Protein AF-A0A078AE96-F1 (afdb_monomer)

Radius of gyration: 17.94 Å; Cα contacts (8 Å, |Δi|>4): 165; chains: 1; bounding box: 36×35×55 Å

Organism: Stylonychia lemnae (NCBI:txid5949)

Nearest PDB structures (foldseek):
  2jii-assembly2_B  TM=6.021E-01  e=3.923E-03  Homo sapiens
  5nk4-assembly1_A  TM=6.567E-01  e=5.901E-03  Homo sapiens
  8bk0-assembly1_A  TM=6.544E-01  e=1.500E-02  Homo sapiens
  8bom-assembly1_A  TM=6.304E-01  e=9.408E-03  Homo sapiens
  2pml-assembly1_X  TM=4.840E-01  e=2.535E-02  Plasmodium falciparum

Solvent-accessible surface area (backbone atoms only — not comparable to full-atom values): 9039 Å² total; per-residue (Å²): 133,86,79,75,82,74,82,80,78,79,65,64,61,60,91,79,30,35,56,74,46,81,75,49,78,57,99,69,33,42,29,31,36,27,36,42,99,89,45,63,28,30,39,38,38,30,75,73,77,86,71,68,57,69,58,51,50,50,52,50,44,52,54,49,50,52,53,51,56,49,52,59,64,74,50,74,85,77,69,96,68,86,72,90,85,72,90,62,77,51,76,75,49,73,50,77,45,74,43,97,88,73,48,61,28,46,33,46,32,28,64,54,71,98,63,52,72,65,58,49,44,74,75,55,77,41,73,66,55,50,53,52,52,52,51,53,51,53,53,52,51,50,64,64,66,77,106

Sequence (147 aa):
MQVEPQSIILPQIVGEYKFVREIGKGAYGVVGQYMKDNDSVAIKFEILMINNSLLQEKINLMKMNQAFEKQRNDDKNIYDLNHEERRFTKIVNGKQVKFDDGKSYQCLIMEFFEQSLQTYYDQNKSDDNFKKIAREIISSLKQIHNK

Secondary structure (DSSP, 8-state):
--------PPPSEETTEEEEEEEEEETTEEEEEEEETTEEEEEEEEE-SS--HHHHHHHHHHHHHHHHHHHHHHTTTT----S----SPPEEEEEEEE-TTS-EEEEEEEE--SS-HHHHHHHS--HHHHHHHHHHHHHHHHHHHT-

Structure (mmCIF, N/CA/C/O backbone):
data_AF-A0A078AE96-F1
#
_entry.id   AF-A0A078AE96-F1
#
loop_
_atom_site.group_PDB
_atom_site.id
_atom_site.type_symbol
_atom_site.label_atom_id
_atom_site.label_alt_id
_atom_site.label_comp_id
_atom_site.label_asym_id
_atom_site.label_entity_id
_atom_site.label_seq_id
_atom_site.pdbx_PDB_ins_code
_atom_site.Cartn_x
_atom_site.Cartn_y
_atom_site.Cartn_z
_atom_site.occupancy
_atom_site.B_iso_or_equiv
_atom_site.auth_seq_id
_atom_site.auth_comp_id
_atom_site.auth_asym_id
_atom_site.auth_atom_id
_atom_site.pdbx_PDB_model_num
ATOM 1 N N . MET A 1 1 ? 13.817 -8.499 29.816 1.00 38.00 1 MET A N 1
ATOM 2 C CA . MET A 1 1 ? 12.415 -8.921 29.614 1.00 38.00 1 MET A CA 1
ATOM 3 C C . MET A 1 1 ? 12.168 -8.995 28.120 1.00 38.00 1 MET A C 1
ATOM 5 O O . MET A 1 1 ? 12.296 -7.971 27.461 1.00 38.00 1 MET A O 1
ATOM 9 N N . GLN A 1 2 ? 11.912 -10.183 27.577 1.00 34.62 2 GLN A N 1
ATOM 10 C CA . GLN A 1 2 ? 11.425 -10.320 26.205 1.00 34.62 2 GLN A CA 1
ATOM 11 C C . GLN A 1 2 ? 9.9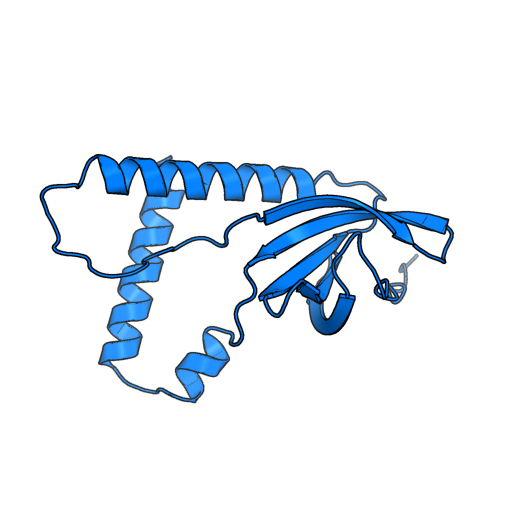33 -9.985 26.229 1.00 34.62 2 GLN A C 1
ATOM 13 O O . GLN A 1 2 ? 9.173 -10.620 26.953 1.00 34.62 2 GLN A O 1
ATOM 18 N N . VAL A 1 3 ? 9.534 -8.929 25.522 1.00 41.72 3 VAL A N 1
ATOM 19 C CA . VAL A 1 3 ? 8.119 -8.608 25.325 1.00 41.72 3 VAL A CA 1
ATOM 20 C C . VAL A 1 3 ? 7.625 -9.576 24.260 1.00 41.72 3 VAL A C 1
ATOM 22 O O . VAL A 1 3 ? 8.044 -9.476 23.107 1.00 41.72 3 VAL A O 1
ATOM 25 N N . GLU A 1 4 ? 6.802 -10.551 24.642 1.00 42.53 4 GLU A N 1
ATOM 26 C CA . GLU A 1 4 ? 6.132 -11.388 23.651 1.00 42.53 4 GLU A CA 1
ATOM 27 C C . GLU A 1 4 ? 5.299 -10.491 22.724 1.00 42.53 4 GLU A C 1
ATOM 29 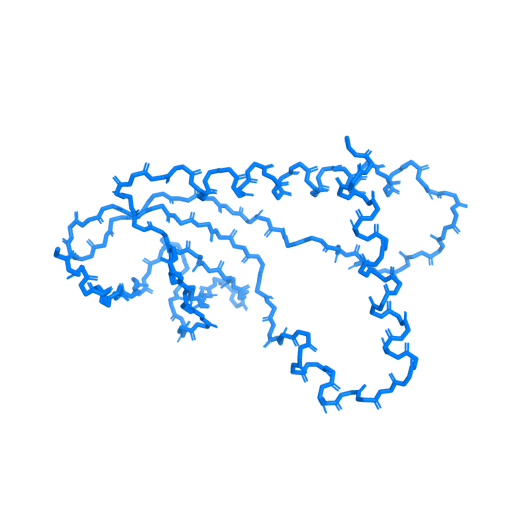O O . GLU A 1 4 ? 4.612 -9.581 23.207 1.00 42.53 4 GLU A O 1
ATOM 34 N N . PRO A 1 5 ? 5.359 -10.691 21.396 1.00 48.62 5 PRO A N 1
ATOM 35 C CA . PRO A 1 5 ? 4.596 -9.880 20.465 1.00 48.62 5 PRO A CA 1
ATOM 36 C C . PRO A 1 5 ? 3.107 -10.163 20.671 1.00 48.62 5 PRO A C 1
ATOM 38 O O . PRO A 1 5 ? 2.579 -11.151 20.159 1.00 48.62 5 PRO A O 1
ATOM 41 N N . GLN A 1 6 ? 2.428 -9.290 21.422 1.00 56.25 6 GLN A N 1
ATOM 42 C CA . GLN A 1 6 ? 0.977 -9.333 21.584 1.00 56.25 6 GLN A CA 1
ATOM 43 C C . GLN A 1 6 ? 0.327 -9.414 20.199 1.00 56.25 6 GLN A C 1
ATOM 45 O O . GLN A 1 6 ? 0.612 -8.606 19.310 1.00 56.25 6 GLN A O 1
ATOM 50 N N . SER A 1 7 ? -0.528 -10.416 19.995 1.00 62.62 7 SER A N 1
ATOM 51 C CA . SER A 1 7 ? -1.308 -10.545 18.770 1.00 62.62 7 SER A CA 1
ATOM 52 C C . SER A 1 7 ? -2.264 -9.358 18.667 1.00 62.62 7 SER A C 1
ATOM 54 O O . SER A 1 7 ? -3.193 -9.237 19.464 1.00 62.62 7 SER A O 1
ATOM 56 N N . ILE A 1 8 ? -2.028 -8.469 17.702 1.00 69.75 8 ILE A N 1
ATOM 57 C CA . ILE A 1 8 ? -2.960 -7.387 17.383 1.00 69.75 8 ILE A CA 1
ATOM 58 C C . ILE A 1 8 ? -4.184 -8.027 16.728 1.00 69.75 8 ILE A C 1
ATOM 60 O O . ILE A 1 8 ? -4.073 -8.599 15.646 1.00 69.75 8 ILE A O 1
ATOM 64 N N . ILE A 1 9 ? -5.342 -7.932 17.378 1.00 81.12 9 ILE A N 1
ATOM 65 C CA . ILE A 1 9 ? -6.619 -8.295 16.763 1.00 81.12 9 ILE A CA 1
ATOM 66 C C . ILE A 1 9 ? -7.024 -7.133 15.857 1.00 81.12 9 ILE A C 1
ATOM 68 O O . ILE A 1 9 ? -7.182 -6.008 16.326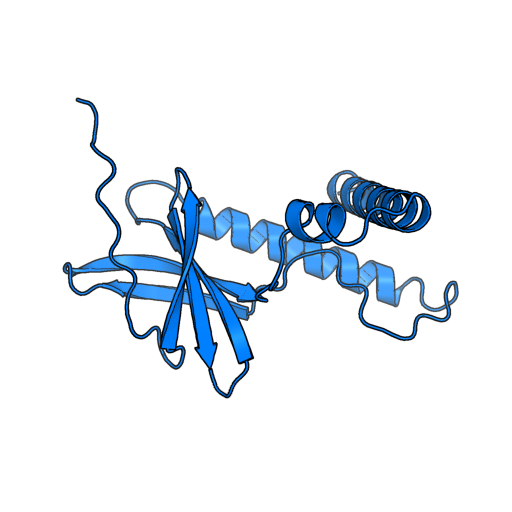 1.00 81.12 9 ILE A O 1
ATOM 72 N N . LEU A 1 10 ? -7.146 -7.393 14.555 1.00 8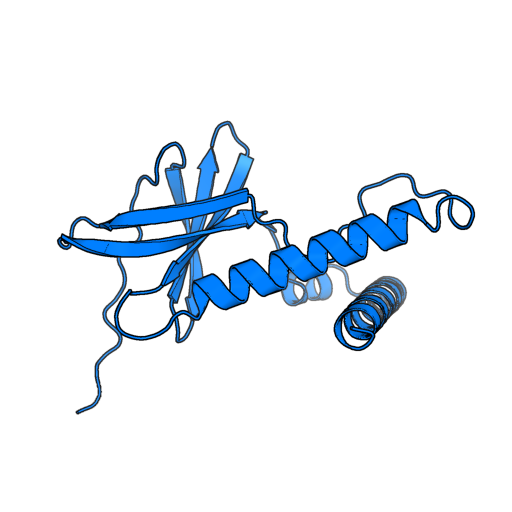7.44 10 LEU A N 1
ATOM 73 C CA . LEU A 1 10 ? -7.531 -6.376 13.579 1.00 87.44 10 LEU A CA 1
ATOM 74 C C . LEU A 1 10 ? -9.002 -5.952 13.773 1.00 87.44 10 LEU A C 1
ATOM 76 O O . LEU A 1 10 ? -9.871 -6.815 13.938 1.00 87.44 10 LEU A O 1
ATOM 80 N N . PRO A 1 11 ? -9.303 -4.642 13.731 1.00 87.81 11 PRO A N 1
ATOM 81 C CA . PRO A 1 11 ? -10.648 -4.133 13.943 1.00 87.81 11 PRO A CA 1
ATOM 82 C C . PRO A 1 11 ? -11.534 -4.515 12.760 1.00 87.81 11 PRO A C 1
ATOM 84 O O . PRO A 1 11 ? -11.140 -4.383 11.607 1.00 87.81 11 PRO A O 1
ATOM 87 N N . GLN A 1 12 ? -12.766 -4.948 13.024 1.00 90.75 12 GLN A N 1
ATOM 88 C CA . GLN A 1 12 ? -13.668 -5.371 11.946 1.00 90.75 12 GLN A CA 1
ATOM 89 C C . GLN A 1 12 ? -14.141 -4.199 11.072 1.00 90.75 12 GLN A C 1
ATOM 91 O O . GLN A 1 12 ? -14.495 -4.391 9.907 1.00 90.75 12 GLN A O 1
ATOM 96 N N . ILE A 1 13 ? -14.135 -2.979 11.622 1.00 89.50 13 ILE A N 1
ATOM 97 C CA . ILE A 1 13 ? -14.565 -1.756 10.944 1.00 89.50 13 ILE A CA 1
ATOM 98 C C . ILE A 1 13 ? -13.578 -0.625 11.249 1.00 89.50 13 ILE A C 1
ATOM 100 O O . ILE A 1 13 ? -13.258 -0.360 12.407 1.00 89.50 13 ILE A O 1
ATOM 104 N N . VAL A 1 14 ? -13.144 0.094 10.212 1.00 89.12 14 VAL A N 1
ATOM 105 C CA . VAL A 1 14 ? -12.364 1.334 10.332 1.00 89.12 14 VAL A CA 1
ATOM 106 C C . VAL A 1 14 ? -13.060 2.443 9.554 1.00 89.12 14 VAL A C 1
ATOM 108 O O . VAL A 1 14 ? -12.882 2.589 8.348 1.00 89.12 14 VAL A O 1
ATOM 111 N N . GLY A 1 15 ? -13.865 3.264 10.231 1.00 87.62 15 GLY A N 1
ATOM 112 C CA . GLY A 1 15 ? -14.726 4.235 9.550 1.00 87.62 15 GLY A CA 1
ATOM 113 C C . GLY A 1 15 ? -15.734 3.524 8.643 1.00 87.62 15 GLY A C 1
ATOM 114 O O . GLY A 1 15 ? -16.617 2.842 9.140 1.00 87.62 15 GLY A O 1
ATOM 115 N N . GLU A 1 16 ? -15.586 3.668 7.326 1.00 90.62 16 GLU A N 1
ATOM 116 C CA . GLU A 1 16 ? -16.457 3.033 6.321 1.00 90.62 16 GLU A CA 1
ATOM 117 C C . GLU A 1 16 ? -15.864 1.734 5.743 1.00 90.62 16 GLU A C 1
ATOM 119 O O . GLU A 1 16 ? -16.504 1.065 4.937 1.00 90.62 16 GLU A O 1
ATOM 124 N N . TYR A 1 17 ? -14.636 1.379 6.129 1.00 93.56 17 TYR A N 1
ATOM 125 C CA . TYR A 1 17 ? -13.921 0.218 5.607 1.00 93.56 17 TYR A CA 1
ATOM 126 C C . TYR A 1 17 ? -14.220 -1.026 6.449 1.00 93.56 17 TYR A C 1
ATOM 128 O O . TYR A 1 17 ? -14.068 -0.988 7.672 1.00 93.56 17 TYR A O 1
ATOM 136 N N . LYS A 1 18 ? -14.593 -2.135 5.803 1.00 95.06 18 LYS A N 1
ATOM 137 C CA . LYS A 1 18 ? -14.872 -3.429 6.450 1.00 95.06 18 LYS A CA 1
ATOM 138 C C . LYS A 1 18 ? -13.707 -4.393 6.281 1.00 95.06 18 LYS A C 1
ATOM 140 O O . LYS A 1 18 ? -13.167 -4.499 5.183 1.00 95.06 18 LYS A O 1
ATOM 145 N N . PHE A 1 19 ? -13.328 -5.082 7.350 1.00 94.81 19 PHE A N 1
ATOM 146 C CA . PHE A 1 19 ? -12.237 -6.052 7.333 1.00 94.81 19 PHE A CA 1
ATOM 147 C C . PHE A 1 19 ? -12.559 -7.248 6.429 1.00 94.81 19 PHE A C 1
ATOM 149 O O . PHE A 1 19 ? -13.681 -7.751 6.431 1.00 94.81 19 PHE A O 1
ATOM 156 N N . VAL A 1 20 ? -11.561 -7.703 5.668 1.00 96.25 20 VAL A N 1
ATOM 157 C CA . VAL A 1 20 ? -11.653 -8.891 4.806 1.00 96.25 20 VAL A CA 1
ATOM 158 C C . VAL A 1 20 ? -10.728 -9.988 5.322 1.00 96.25 20 VAL A C 1
ATOM 160 O O . VAL A 1 20 ? -11.180 -11.088 5.626 1.00 96.25 20 VAL A O 1
ATOM 163 N N . ARG A 1 21 ? -9.423 -9.703 5.407 1.00 94.06 21 ARG A N 1
ATOM 164 C CA . ARG A 1 21 ? -8.403 -10.658 5.866 1.00 94.06 21 ARG A CA 1
ATOM 165 C C . ARG A 1 21 ? -7.111 -9.964 6.270 1.00 94.06 21 ARG A C 1
ATOM 167 O O . ARG A 1 21 ? -6.820 -8.860 5.815 1.00 94.06 21 ARG A O 1
ATOM 174 N N . GLU A 1 22 ? -6.304 -10.635 7.080 1.00 93.56 22 GLU A N 1
ATOM 175 C CA . GLU A 1 22 ? -4.911 -10.245 7.304 1.00 93.56 22 GLU A CA 1
ATOM 176 C C . GLU A 1 22 ? -4.084 -10.560 6.048 1.00 93.56 22 GLU A C 1
ATOM 178 O O . GLU A 1 22 ? -4.264 -11.611 5.433 1.00 93.56 22 GLU A O 1
ATOM 183 N N . ILE A 1 23 ? -3.201 -9.641 5.652 1.00 91.12 23 ILE A N 1
ATOM 184 C CA . ILE A 1 23 ? -2.338 -9.796 4.466 1.00 91.12 23 ILE A CA 1
ATOM 185 C C . ILE A 1 23 ? -0.848 -9.669 4.782 1.00 91.12 23 ILE A C 1
ATOM 187 O O . ILE A 1 23 ? -0.013 -9.942 3.924 1.00 91.12 23 ILE A O 1
ATOM 191 N N . GLY A 1 24 ? -0.489 -9.271 6.002 1.00 86.94 24 GLY A N 1
ATOM 192 C CA . GLY A 1 24 ? 0.903 -9.238 6.420 1.00 86.94 24 GLY A CA 1
ATOM 193 C C . GLY A 1 24 ? 1.078 -8.819 7.870 1.00 86.94 24 GLY A C 1
ATOM 194 O O . GLY A 1 24 ? 0.312 -8.020 8.403 1.00 86.94 24 GLY A O 1
ATOM 195 N N . LYS A 1 25 ? 2.143 -9.322 8.490 1.00 84.50 25 LYS A N 1
ATOM 196 C CA . LYS A 1 25 ? 2.550 -8.983 9.852 1.00 84.50 25 LYS A CA 1
ATOM 197 C C . LYS A 1 25 ? 4.050 -8.724 9.868 1.00 84.50 25 LYS A C 1
ATOM 199 O O . LYS A 1 25 ? 4.823 -9.522 9.347 1.00 84.50 25 LYS A O 1
ATOM 204 N N . GLY A 1 26 ? 4.455 -7.599 10.442 1.00 67.50 26 GLY A N 1
ATOM 205 C CA . GLY A 1 26 ? 5.851 -7.190 10.545 1.00 67.50 26 GLY A CA 1
ATOM 206 C C . GLY A 1 26 ? 6.235 -6.812 11.971 1.00 67.50 26 GLY A C 1
ATOM 207 O O . GLY A 1 26 ? 5.400 -6.773 12.871 1.00 67.50 26 GLY A O 1
ATOM 208 N N . ALA A 1 27 ? 7.514 -6.484 12.163 1.00 63.22 27 ALA A N 1
ATOM 209 C CA . ALA A 1 27 ? 8.060 -6.093 13.466 1.00 63.22 27 ALA A CA 1
ATOM 210 C C . ALA A 1 27 ? 7.385 -4.848 14.071 1.00 63.22 27 ALA A C 1
ATOM 212 O O . ALA A 1 27 ? 7.373 -4.684 15.287 1.00 63.22 27 ALA A O 1
ATOM 213 N N . TYR A 1 28 ? 6.820 -3.983 13.227 1.00 68.31 28 TYR A N 1
ATOM 214 C CA . TYR A 1 28 ? 6.276 -2.689 13.640 1.00 68.31 28 TYR A CA 1
ATOM 215 C C . TYR A 1 28 ? 4.750 -2.612 13.569 1.00 68.31 28 TYR A C 1
ATOM 217 O O . TYR A 1 28 ? 4.179 -1.626 14.022 1.00 68.31 28 TYR A O 1
ATOM 225 N N . GLY A 1 29 ? 4.072 -3.637 13.045 1.00 80.00 29 GLY A N 1
ATOM 226 C CA . GLY A 1 29 ? 2.629 -3.575 12.859 1.00 80.00 29 GLY A CA 1
ATOM 227 C C . GLY A 1 29 ? 2.034 -4.743 12.085 1.00 80.00 29 GLY A C 1
ATOM 228 O O . GLY A 1 29 ? 2.729 -5.668 11.666 1.00 80.00 29 GLY A O 1
ATOM 229 N N . VAL A 1 30 ? 0.724 -4.669 11.879 1.00 89.06 30 VAL A N 1
ATOM 230 C CA . VAL A 1 30 ? -0.054 -5.649 11.114 1.00 89.06 30 VAL A CA 1
ATOM 231 C C . VAL A 1 30 ? -0.808 -4.942 9.990 1.00 89.06 30 VAL A C 1
ATOM 233 O O . VAL A 1 30 ? -1.177 -3.772 10.116 1.00 89.06 30 VAL A O 1
ATOM 236 N N . VAL A 1 31 ? -1.009 -5.632 8.875 1.00 90.88 31 VAL A N 1
ATOM 237 C CA . VAL A 1 31 ? -1.685 -5.118 7.686 1.00 90.88 31 VAL A CA 1
ATOM 238 C C . VAL A 1 31 ? -2.885 -6.001 7.379 1.00 90.88 31 VAL A C 1
ATOM 240 O O . VAL A 1 31 ? -2.755 -7.214 7.209 1.00 90.88 31 VAL A O 1
ATOM 243 N N . GLY A 1 32 ? -4.057 -5.379 7.283 1.00 93.56 32 GLY A N 1
ATOM 244 C CA . GLY A 1 32 ? -5.282 -6.031 6.833 1.00 93.56 32 GLY A CA 1
ATOM 245 C C . GLY A 1 32 ? -5.744 -5.495 5.485 1.00 93.56 32 GLY A C 1
ATOM 246 O O . GLY A 1 32 ? -5.583 -4.310 5.194 1.00 93.56 32 GLY A O 1
ATOM 247 N N . GLN A 1 33 ? -6.351 -6.362 4.684 1.00 95.44 33 GLN A N 1
ATOM 248 C CA . GLN A 1 33 ? -7.191 -5.968 3.562 1.00 95.44 33 GLN A CA 1
ATOM 249 C C . GLN A 1 33 ? -8.564 -5.558 4.098 1.00 95.44 33 GLN A C 1
ATOM 251 O O . GLN A 1 33 ? -9.176 -6.285 4.886 1.00 95.44 33 GLN A O 1
ATOM 256 N N . TYR A 1 34 ? -9.043 -4.406 3.646 1.00 96.06 34 TYR A N 1
ATOM 257 C CA . TYR A 1 34 ? -10.381 -3.903 3.923 1.00 96.06 34 TYR A CA 1
ATOM 258 C C . TYR A 1 34 ? -11.079 -3.528 2.620 1.00 96.06 34 TYR A C 1
ATOM 260 O O . TYR A 1 34 ? -10.424 -3.330 1.599 1.00 96.06 34 TYR A O 1
ATOM 268 N N . MET A 1 35 ? -12.401 -3.400 2.666 1.00 96.12 35 MET A N 1
ATOM 269 C CA . MET A 1 35 ? -13.219 -3.051 1.511 1.00 96.12 35 MET A CA 1
ATOM 270 C C . MET A 1 35 ? -14.173 -1.900 1.830 1.00 96.12 35 MET A C 1
ATOM 272 O O . MET A 1 35 ? -14.764 -1.864 2.914 1.00 96.12 35 MET A O 1
ATOM 276 N N . LYS A 1 36 ? -14.330 -0.974 0.883 1.00 94.00 36 LYS A N 1
ATOM 277 C CA . LYS A 1 36 ? -15.351 0.081 0.881 1.00 94.00 36 LYS A CA 1
ATOM 278 C C . LYS A 1 36 ? -15.911 0.184 -0.536 1.00 94.00 36 LYS A C 1
ATOM 280 O O . LYS A 1 36 ? -15.132 0.330 -1.461 1.00 94.00 36 LYS A O 1
ATOM 285 N N . ASP A 1 37 ? -17.230 0.098 -0.701 1.00 92.88 37 ASP A N 1
ATOM 286 C CA . ASP A 1 37 ? -17.901 0.259 -2.004 1.00 92.88 37 ASP A CA 1
ATOM 287 C C . ASP A 1 37 ? -17.324 -0.628 -3.134 1.00 92.88 37 ASP A C 1
ATOM 289 O O . ASP A 1 37 ? -17.242 -0.211 -4.282 1.00 92.88 37 ASP A O 1
ATOM 293 N N . ASN A 1 38 ? -16.942 -1.869 -2.799 1.00 91.12 38 ASN A N 1
ATOM 294 C CA . ASN A 1 38 ? -16.230 -2.848 -3.646 1.00 91.12 38 ASN A CA 1
ATOM 295 C C . ASN A 1 38 ? -14.753 -2.544 -3.953 1.00 91.12 38 ASN A C 1
ATOM 297 O O . ASN A 1 38 ? -14.072 -3.401 -4.513 1.00 91.12 38 ASN A O 1
ATOM 301 N N . ASP A 1 39 ? -14.216 -1.411 -3.506 1.00 92.88 39 ASP A N 1
ATOM 302 C CA . ASP A 1 39 ? -12.794 -1.104 -3.624 1.00 92.88 39 ASP A CA 1
ATOM 303 C C . ASP A 1 39 ? -12.008 -1.694 -2.450 1.00 92.88 39 ASP A C 1
ATOM 305 O O . ASP A 1 39 ? -12.336 -1.486 -1.274 1.00 92.88 39 ASP A O 1
ATOM 309 N N . SER A 1 40 ? -10.938 -2.429 -2.766 1.00 94.62 40 SER A N 1
ATOM 310 C CA . SER A 1 40 ? -10.022 -2.979 -1.764 1.00 94.62 40 SER A CA 1
ATOM 311 C C . SER A 1 40 ? -8.932 -1.977 -1.384 1.00 94.62 40 SER A C 1
ATOM 313 O O . SER A 1 40 ? -8.315 -1.341 -2.236 1.00 94.62 40 SER A O 1
ATOM 315 N N . VAL A 1 41 ? -8.637 -1.894 -0.087 1.00 94.44 41 VAL A N 1
ATOM 316 C CA . VAL A 1 41 ? -7.535 -1.100 0.471 1.00 94.44 41 VAL A CA 1
ATOM 317 C C . VAL A 1 41 ? -6.703 -1.935 1.441 1.00 94.44 41 VAL A C 1
ATOM 319 O O . VAL A 1 41 ? -7.205 -2.859 2.083 1.00 94.44 41 VAL A O 1
ATOM 322 N N . ALA A 1 42 ? -5.427 -1.588 1.579 1.00 93.50 42 ALA A N 1
ATOM 323 C CA . ALA A 1 42 ? -4.560 -2.110 2.625 1.00 93.50 42 ALA A CA 1
ATOM 324 C C . ALA A 1 42 ? -4.522 -1.114 3.791 1.00 93.50 42 ALA A C 1
ATOM 326 O O . ALA A 1 42 ? -4.192 0.058 3.601 1.00 93.50 42 ALA A O 1
ATOM 327 N N . ILE A 1 43 ? -4.837 -1.562 5.006 1.00 92.88 43 ILE A N 1
ATOM 328 C CA . ILE A 1 43 ? -4.723 -0.743 6.217 1.00 92.88 43 ILE A CA 1
ATOM 329 C C . ILE A 1 43 ? -3.625 -1.322 7.100 1.00 92.88 43 ILE A C 1
ATOM 331 O O . ILE A 1 43 ? -3.748 -2.436 7.611 1.00 92.88 43 ILE A O 1
ATOM 335 N N . LYS A 1 44 ? -2.551 -0.549 7.275 1.00 90.19 44 LYS A N 1
ATOM 336 C CA . LYS A 1 44 ? -1.444 -0.857 8.185 1.00 90.19 44 LYS A CA 1
ATOM 337 C C . LYS A 1 44 ? -1.711 -0.221 9.543 1.00 90.19 44 LYS A C 1
ATOM 339 O O . LYS A 1 44 ? -1.980 0.976 9.595 1.00 90.19 44 LYS A O 1
ATOM 344 N N . PHE A 1 45 ? -1.594 -0.996 10.617 1.00 87.81 45 PHE A N 1
ATOM 345 C CA . PHE A 1 45 ? -1.750 -0.546 12.001 1.00 87.81 45 PHE A CA 1
ATOM 346 C C . PHE A 1 45 ? -0.425 -0.649 12.746 1.00 87.81 45 PHE A C 1
ATOM 348 O O . PHE A 1 45 ? 0.210 -1.704 12.724 1.00 87.81 45 PHE A O 1
ATOM 355 N N . GLU A 1 46 ? -0.047 0.415 13.452 1.00 83.19 46 GLU A N 1
ATOM 356 C CA . GLU A 1 46 ? 1.107 0.426 14.356 1.00 83.19 46 GLU A CA 1
ATOM 357 C C . GLU A 1 46 ? 0.655 0.773 15.782 1.00 83.19 46 GLU A C 1
ATOM 359 O O . GLU A 1 46 ? -0.190 1.652 15.993 1.00 83.19 46 GLU A O 1
ATOM 364 N N . ILE A 1 47 ? 1.210 0.061 16.771 1.00 72.75 47 ILE A N 1
ATOM 365 C CA . ILE A 1 47 ? 0.958 0.346 18.187 1.00 72.75 47 ILE A CA 1
ATOM 366 C C . ILE A 1 47 ? 1.627 1.682 18.525 1.00 72.75 47 ILE A C 1
ATOM 368 O O . ILE A 1 47 ? 2.844 1.834 18.396 1.00 72.75 47 ILE A O 1
ATOM 372 N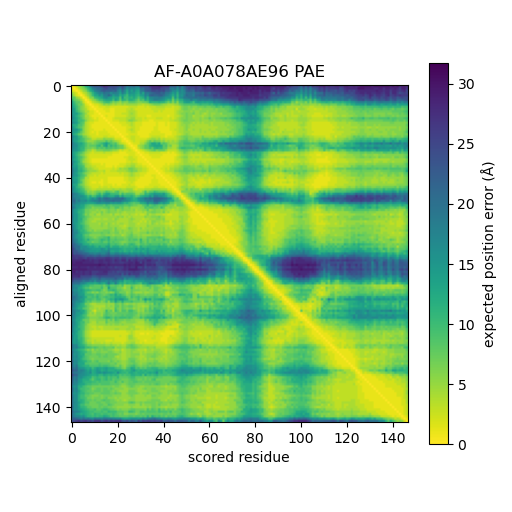 N . LEU A 1 48 ? 0.834 2.629 19.026 1.00 66.69 48 LEU A N 1
ATOM 373 C CA . LEU A 1 48 ? 1.299 3.890 19.599 1.00 66.69 48 LEU A CA 1
ATOM 374 C C . LEU A 1 48 ? 2.020 3.632 20.927 1.00 66.69 48 LEU A C 1
ATOM 376 O O . LEU A 1 48 ? 1.459 3.881 21.990 1.00 66.69 48 LEU A O 1
ATOM 380 N N . MET A 1 49 ? 3.237 3.090 20.898 1.00 60.53 49 MET A N 1
ATOM 381 C CA . MET A 1 49 ? 4.043 3.025 22.117 1.00 60.53 49 MET A CA 1
ATOM 382 C C . MET A 1 49 ? 5.192 4.023 22.123 1.00 60.53 49 MET A C 1
ATOM 384 O O . MET A 1 49 ? 5.293 4.724 23.121 1.00 60.53 49 MET A O 1
ATOM 388 N N . ILE A 1 50 ? 6.026 4.172 21.082 1.00 56.19 50 ILE A N 1
ATOM 389 C CA . ILE A 1 50 ? 7.186 5.098 21.182 1.00 56.19 50 ILE A CA 1
ATOM 390 C C . ILE A 1 50 ? 7.608 5.781 19.856 1.00 56.19 50 ILE A C 1
ATOM 392 O O . ILE A 1 50 ? 8.256 6.822 19.903 1.00 56.19 50 ILE A O 1
ATOM 396 N N . ASN A 1 51 ? 7.232 5.286 18.668 1.00 59.25 51 ASN A N 1
ATOM 397 C CA . ASN A 1 51 ? 7.824 5.761 17.404 1.00 59.25 51 ASN A CA 1
ATOM 398 C C . ASN A 1 51 ? 6.844 6.459 16.452 1.00 59.25 51 ASN A C 1
ATOM 400 O O . ASN A 1 51 ? 5.771 5.949 16.151 1.00 59.25 51 ASN A O 1
ATOM 404 N N . ASN A 1 52 ? 7.284 7.586 15.881 1.00 69.94 52 ASN A N 1
ATOM 405 C CA . ASN A 1 52 ? 6.627 8.290 14.770 1.00 69.94 52 ASN A CA 1
ATOM 406 C C . ASN A 1 52 ? 6.903 7.620 13.401 1.00 69.94 52 ASN A C 1
ATOM 408 O O . ASN A 1 52 ? 6.922 8.296 12.371 1.00 69.94 52 ASN A O 1
ATOM 412 N N . SER A 1 53 ? 7.149 6.305 13.371 1.00 77.44 53 SER A N 1
ATOM 413 C CA . SER A 1 53 ? 7.516 5.550 12.161 1.00 77.44 53 SER A CA 1
ATOM 414 C C . SER A 1 53 ? 6.454 5.668 11.075 1.00 77.44 53 SER A C 1
ATOM 416 O O . SER A 1 53 ? 6.781 6.052 9.953 1.00 77.44 53 SER A O 1
ATOM 418 N N . LEU A 1 54 ? 5.182 5.455 11.422 1.00 77.38 54 LEU A N 1
ATOM 419 C CA . LEU A 1 54 ? 4.070 5.568 10.479 1.00 77.38 54 LEU A CA 1
ATOM 420 C C . LEU A 1 54 ? 3.909 6.990 9.915 1.00 77.38 54 LEU A C 1
ATOM 422 O O . LEU A 1 54 ? 3.589 7.174 8.740 1.00 77.38 54 LEU A O 1
ATOM 426 N N . LEU A 1 55 ? 4.140 8.018 10.741 1.00 81.12 55 LEU A N 1
ATOM 427 C CA . LEU A 1 55 ? 4.084 9.411 10.297 1.00 81.12 55 LEU A CA 1
ATOM 428 C C . LEU A 1 55 ? 5.219 9.715 9.314 1.00 81.12 55 LEU A C 1
ATOM 430 O O . LEU A 1 55 ? 4.979 10.323 8.271 1.00 81.12 55 LEU A O 1
ATOM 434 N N . GLN A 1 56 ? 6.440 9.275 9.621 1.00 83.56 56 GLN A N 1
ATOM 435 C CA . GLN A 1 56 ? 7.580 9.452 8.726 1.00 83.56 56 GLN A CA 1
ATOM 436 C C . GLN A 1 56 ? 7.384 8.684 7.413 1.00 83.56 56 GLN A C 1
ATOM 438 O O . GLN A 1 56 ? 7.655 9.223 6.342 1.00 83.56 56 GLN A O 1
ATOM 443 N N . GLU A 1 57 ? 6.860 7.461 7.478 1.00 83.62 57 GLU A N 1
ATOM 444 C CA . GLU A 1 57 ? 6.494 6.659 6.310 1.00 83.62 57 GLU A CA 1
ATOM 445 C C . GLU A 1 57 ? 5.457 7.384 5.448 1.00 83.62 57 GLU A C 1
ATOM 447 O O . GLU A 1 57 ? 5.666 7.551 4.244 1.00 83.62 57 GLU A O 1
ATOM 452 N N . LYS A 1 58 ? 4.399 7.923 6.070 1.00 83.50 58 LYS A N 1
ATOM 453 C CA . LYS A 1 58 ? 3.396 8.752 5.392 1.00 83.50 58 LYS A CA 1
ATOM 454 C C . LYS A 1 58 ? 4.042 9.939 4.673 1.00 83.50 58 LYS A C 1
ATOM 456 O O . LYS A 1 58 ? 3.778 10.161 3.493 1.00 83.50 58 LYS A O 1
ATOM 461 N N . ILE A 1 59 ? 4.898 10.694 5.363 1.00 85.12 59 ILE A N 1
ATOM 462 C CA . ILE A 1 59 ? 5.599 11.855 4.795 1.00 85.12 59 ILE A CA 1
ATOM 463 C C . ILE A 1 59 ? 6.482 11.436 3.613 1.00 85.12 59 ILE A C 1
ATOM 465 O O . ILE A 1 59 ? 6.461 12.090 2.568 1.00 85.12 59 ILE A O 1
ATOM 469 N N . ASN A 1 60 ? 7.239 10.347 3.749 1.00 86.62 60 ASN A N 1
ATOM 470 C CA . ASN A 1 60 ? 8.131 9.849 2.704 1.00 86.62 60 ASN A CA 1
ATOM 471 C C . ASN A 1 60 ? 7.344 9.437 1.454 1.00 86.62 60 ASN A C 1
ATOM 473 O O . ASN A 1 60 ? 7.672 9.878 0.350 1.00 86.62 60 ASN A O 1
ATOM 477 N N . LEU A 1 61 ? 6.272 8.660 1.624 1.00 84.12 61 LEU A N 1
ATOM 478 C CA . LEU A 1 61 ? 5.387 8.236 0.538 1.00 84.12 61 LEU A CA 1
ATOM 479 C C . LEU A 1 61 ? 4.707 9.424 -0.150 1.00 84.12 61 LEU A C 1
ATOM 481 O O . LEU A 1 61 ? 4.664 9.471 -1.379 1.00 84.12 61 LEU A O 1
ATOM 485 N N . MET A 1 62 ? 4.235 10.423 0.604 1.00 84.94 62 MET A N 1
ATOM 486 C CA . MET A 1 62 ? 3.680 11.652 0.025 1.00 84.94 62 MET A CA 1
ATOM 487 C C . MET A 1 62 ? 4.723 12.402 -0.815 1.00 84.94 62 MET A C 1
ATOM 489 O O . MET A 1 62 ? 4.437 12.771 -1.953 1.00 84.94 62 MET A O 1
ATOM 493 N N . LYS A 1 63 ? 5.950 12.577 -0.303 1.00 85.38 63 LYS A N 1
ATOM 494 C CA . LYS A 1 63 ? 7.048 13.226 -1.041 1.00 85.38 63 LYS A CA 1
ATOM 495 C C . LYS A 1 63 ? 7.452 12.454 -2.300 1.00 85.38 63 LYS A C 1
ATOM 497 O O . LYS A 1 63 ? 7.912 13.063 -3.261 1.00 85.38 63 LYS A O 1
ATOM 502 N N . MET A 1 64 ? 7.397 11.121 -2.293 1.00 83.94 64 MET A N 1
ATOM 503 C CA . MET A 1 64 ? 7.709 10.293 -3.470 1.00 83.94 64 MET A CA 1
ATOM 504 C C . MET A 1 64 ? 6.626 10.420 -4.541 1.00 83.94 64 MET A C 1
ATOM 506 O O . MET A 1 64 ? 6.946 10.747 -5.679 1.00 83.94 64 MET A O 1
ATOM 510 N N . ASN A 1 65 ? 5.354 10.296 -4.154 1.00 82.44 65 ASN A N 1
ATOM 511 C CA . ASN A 1 65 ? 4.224 10.484 -5.066 1.00 82.44 65 ASN A CA 1
ATOM 512 C C . ASN A 1 65 ? 4.210 11.891 -5.693 1.00 82.44 65 ASN A C 1
ATOM 514 O O . ASN A 1 65 ? 4.020 12.030 -6.895 1.00 82.44 65 ASN A O 1
ATOM 518 N N . GLN A 1 66 ? 4.479 12.944 -4.914 1.00 82.56 66 GLN A N 1
ATOM 519 C CA . GLN A 1 66 ? 4.548 14.312 -5.447 1.00 82.56 66 GLN A CA 1
ATOM 520 C C . GLN A 1 66 ? 5.699 14.516 -6.441 1.00 82.56 66 GLN A C 1
ATOM 522 O O . GLN A 1 66 ? 5.519 15.207 -7.441 1.00 82.56 66 GLN A O 1
ATOM 527 N N . ALA A 1 67 ? 6.878 13.948 -6.168 1.00 78.94 67 ALA A N 1
ATOM 528 C CA . ALA A 1 67 ? 8.017 14.037 -7.081 1.00 78.94 67 ALA A CA 1
ATOM 529 C C . ALA A 1 67 ? 7.724 13.320 -8.409 1.00 78.94 67 ALA A C 1
ATOM 531 O O . ALA A 1 67 ? 8.015 13.862 -9.472 1.00 78.94 67 ALA A O 1
ATOM 532 N N . PHE A 1 68 ? 7.079 12.152 -8.338 1.00 75.81 68 PHE A N 1
ATOM 533 C CA . PHE A 1 68 ? 6.654 11.390 -9.508 1.00 75.81 68 PHE A CA 1
ATOM 534 C C . PHE A 1 68 ? 5.664 12.173 -10.385 1.00 75.81 68 PHE A C 1
ATOM 536 O O . PHE A 1 68 ? 5.884 12.323 -11.585 1.00 75.81 68 PHE A O 1
ATOM 543 N N . GLU A 1 69 ? 4.609 12.736 -9.788 1.00 76.94 69 GLU A N 1
ATOM 544 C CA . GLU A 1 69 ? 3.608 13.504 -10.542 1.00 76.94 69 GLU A CA 1
ATOM 545 C C . GLU A 1 69 ? 4.192 14.784 -11.163 1.00 76.94 69 GLU A C 1
ATOM 547 O O . GLU A 1 69 ? 3.767 15.184 -12.245 1.00 76.94 69 GLU A O 1
ATOM 552 N N . LYS A 1 70 ? 5.179 15.432 -10.526 1.00 74.81 70 LYS A N 1
ATOM 553 C CA . LYS A 1 70 ? 5.883 16.580 -11.127 1.00 74.81 70 LYS A CA 1
ATOM 554 C C . LYS A 1 70 ? 6.673 16.165 -12.365 1.00 74.81 70 LYS A C 1
ATOM 556 O O . LYS A 1 70 ? 6.441 16.725 -13.429 1.00 74.81 70 LYS A O 1
ATOM 561 N N . GLN A 1 71 ? 7.507 15.131 -12.247 1.00 71.38 71 GLN A N 1
ATOM 562 C CA . GLN A 1 71 ? 8.294 14.621 -13.370 1.00 71.38 71 GLN A CA 1
ATOM 563 C C . 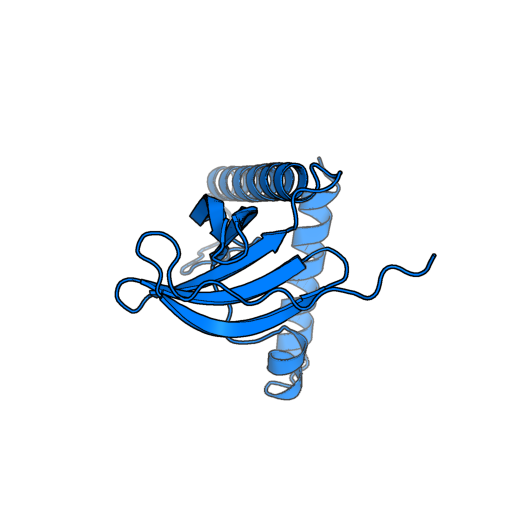GLN A 1 71 ? 7.400 14.229 -14.557 1.00 71.38 71 GLN A C 1
ATOM 565 O O . GLN A 1 71 ? 7.663 14.617 -15.689 1.00 71.38 71 GLN A O 1
ATOM 570 N N . ARG A 1 72 ? 6.287 13.534 -14.294 1.00 69.62 72 ARG A N 1
ATOM 571 C CA . ARG A 1 72 ? 5.305 13.168 -15.323 1.00 69.62 72 ARG A CA 1
ATOM 572 C C . ARG A 1 72 ? 4.718 14.385 -16.052 1.00 69.62 72 ARG A C 1
ATOM 574 O O . ARG A 1 72 ? 4.415 14.301 -17.239 1.00 69.62 72 ARG A O 1
ATOM 581 N N . ASN A 1 73 ? 4.510 15.495 -15.346 1.00 66.69 73 ASN A N 1
ATOM 582 C CA . ASN A 1 73 ? 3.969 16.718 -15.939 1.00 66.69 73 ASN A CA 1
ATOM 583 C C . ASN A 1 73 ? 5.011 17.513 -16.736 1.00 66.69 73 ASN A C 1
ATOM 585 O O . ASN A 1 73 ? 4.625 18.172 -17.703 1.00 66.69 73 ASN A O 1
ATOM 589 N N . ASP A 1 74 ? 6.284 17.434 -16.353 1.00 65.62 74 ASP A N 1
ATOM 590 C CA . ASP A 1 74 ? 7.397 18.093 -17.043 1.00 65.62 74 ASP A CA 1
ATOM 591 C C . ASP A 1 74 ? 7.814 17.315 -18.312 1.00 65.62 74 ASP A C 1
ATOM 593 O O . ASP A 1 74 ? 8.108 17.916 -19.344 1.00 65.62 74 ASP A O 1
ATOM 597 N N . ASP A 1 75 ? 7.718 15.979 -18.287 1.00 61.78 75 ASP A N 1
ATOM 598 C CA . ASP A 1 75 ? 8.084 15.069 -19.388 1.00 61.78 75 ASP A CA 1
ATOM 599 C C . ASP A 1 75 ? 6.973 14.875 -20.450 1.00 61.78 75 ASP A C 1
ATOM 601 O O . ASP A 1 75 ? 7.028 13.935 -21.249 1.00 61.78 75 ASP A O 1
ATOM 605 N N . LYS A 1 76 ? 5.975 15.775 -20.522 1.00 53.84 76 LYS A N 1
ATOM 606 C CA . LYS A 1 76 ? 4.799 15.713 -21.431 1.00 53.84 76 LYS A CA 1
ATOM 607 C C . LYS A 1 76 ? 5.099 15.555 -22.936 1.00 53.84 76 LYS A C 1
ATOM 609 O O . LYS A 1 76 ? 4.160 15.423 -23.713 1.00 53.84 76 LYS A O 1
ATOM 614 N N . ASN A 1 77 ? 6.365 15.553 -23.351 1.00 47.09 77 ASN A N 1
ATOM 615 C CA . ASN A 1 77 ? 6.796 15.446 -24.745 1.00 47.09 77 ASN A CA 1
ATOM 616 C C . ASN A 1 77 ? 7.525 14.144 -25.121 1.00 47.09 77 ASN A C 1
ATOM 618 O O . ASN A 1 77 ? 7.924 14.037 -26.278 1.00 47.09 77 ASN A O 1
ATOM 622 N N . ILE A 1 78 ? 7.749 13.178 -24.216 1.00 46.59 78 ILE A N 1
ATOM 623 C CA . ILE A 1 78 ? 8.659 12.055 -24.546 1.00 46.59 78 ILE A CA 1
ATOM 624 C C . ILE A 1 78 ? 7.995 10.673 -24.624 1.00 46.59 78 ILE A C 1
ATOM 626 O O . ILE A 1 78 ? 8.523 9.830 -25.342 1.00 46.59 78 ILE A O 1
ATOM 630 N N . TYR A 1 79 ? 6.819 10.420 -24.043 1.00 40.28 79 TYR A N 1
ATOM 631 C CA . TYR A 1 79 ? 6.164 9.121 -24.251 1.00 40.28 79 TYR A CA 1
ATOM 632 C C . TYR A 1 79 ? 4.639 9.200 -24.326 1.00 40.28 79 TYR A C 1
ATOM 634 O O . TYR A 1 79 ? 3.963 9.697 -23.427 1.00 40.28 79 TYR A O 1
ATOM 642 N N . ASP A 1 80 ? 4.129 8.645 -25.421 1.00 45.38 80 ASP A N 1
ATOM 643 C CA . ASP A 1 80 ? 2.771 8.155 -25.615 1.00 45.38 80 ASP A CA 1
ATOM 644 C C . ASP A 1 80 ? 2.477 7.093 -24.534 1.00 45.38 80 ASP A C 1
ATOM 646 O O . ASP A 1 80 ? 2.817 5.921 -24.681 1.00 45.38 80 ASP A O 1
ATOM 650 N N . LEU A 1 81 ? 1.960 7.518 -23.376 1.00 42.41 81 LEU A N 1
ATOM 651 C CA . LEU A 1 81 ? 1.641 6.636 -22.248 1.00 42.41 81 LEU A CA 1
ATOM 652 C C . LEU A 1 81 ? 0.148 6.699 -21.951 1.00 42.41 81 LEU A C 1
ATOM 654 O O . LEU A 1 81 ? -0.323 7.354 -21.019 1.00 42.41 81 LEU A O 1
ATOM 658 N N . ASN A 1 82 ? -0.602 5.949 -22.752 1.00 40.69 82 ASN A N 1
ATOM 659 C CA . ASN A 1 82 ? -1.818 5.331 -22.257 1.00 40.69 82 ASN A CA 1
ATOM 660 C C . ASN A 1 82 ? -1.456 4.434 -21.053 1.00 40.69 82 ASN A C 1
ATOM 662 O O . ASN A 1 82 ? -0.620 3.546 -21.179 1.00 40.69 82 ASN A O 1
ATOM 666 N N . HIS A 1 83 ? -2.147 4.668 -19.931 1.00 41.53 83 HIS A N 1
ATOM 667 C CA . HIS A 1 83 ? -2.208 3.881 -18.683 1.00 41.53 83 HIS A CA 1
ATOM 668 C C . HIS A 1 83 ? -1.144 4.147 -17.594 1.00 41.53 83 HIS A C 1
ATOM 670 O O . HIS A 1 83 ? 0.015 3.781 -17.698 1.00 41.53 83 HIS A O 1
ATOM 676 N N . GLU A 1 84 ? -1.610 4.738 -16.488 1.00 50.72 84 GLU A N 1
ATOM 677 C CA . GLU A 1 84 ? -1.466 4.208 -15.115 1.00 50.72 84 GLU A CA 1
ATOM 678 C C . GLU A 1 84 ? -0.095 3.727 -14.591 1.00 50.72 84 GLU A C 1
ATOM 680 O O . GLU A 1 84 ? -0.050 2.930 -13.658 1.00 50.72 84 GLU A O 1
ATOM 685 N N . GLU A 1 85 ? 1.037 4.228 -15.084 1.00 58.56 85 GLU A N 1
ATOM 686 C CA . GLU A 1 85 ? 2.348 3.893 -14.502 1.00 58.56 85 GLU A CA 1
ATOM 687 C C . GLU A 1 85 ? 2.556 4.573 -13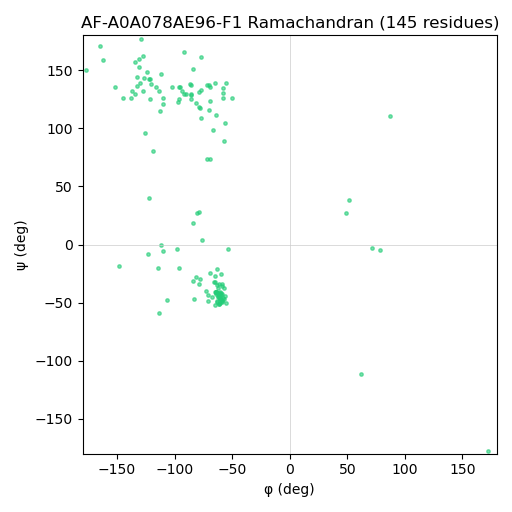.135 1.00 58.56 85 GLU A C 1
ATOM 689 O O . GLU A 1 85 ? 3.304 5.533 -13.004 1.00 58.56 85 GLU A O 1
ATOM 694 N N . ARG A 1 86 ? 1.888 4.109 -12.074 1.00 61.66 86 ARG A N 1
ATOM 695 C CA . ARG A 1 86 ? 2.224 4.503 -10.698 1.00 61.66 86 ARG A CA 1
ATOM 696 C C . ARG A 1 86 ? 3.329 3.607 -10.157 1.00 61.66 86 ARG A C 1
ATOM 698 O O . ARG A 1 86 ? 3.193 2.391 -10.111 1.00 61.66 86 ARG A O 1
ATOM 705 N N . ARG A 1 87 ? 4.413 4.232 -9.692 1.00 70.38 87 ARG A N 1
ATOM 706 C CA . ARG A 1 87 ? 5.595 3.539 -9.142 1.00 70.38 87 ARG A CA 1
ATOM 707 C C . ARG A 1 87 ? 5.601 3.413 -7.625 1.00 70.38 87 ARG A C 1
ATOM 709 O O . ARG A 1 87 ? 6.308 2.575 -7.074 1.00 70.38 87 ARG A O 1
ATOM 716 N N . PHE A 1 88 ? 4.830 4.257 -6.948 1.00 77.62 88 PHE A N 1
ATOM 717 C CA . PHE A 1 88 ? 4.756 4.300 -5.494 1.00 77.62 88 PHE A CA 1
ATOM 718 C C . PHE A 1 88 ? 3.318 4.081 -5.043 1.00 77.62 88 PHE A C 1
ATOM 720 O O . PHE A 1 88 ? 2.383 4.596 -5.656 1.00 77.62 88 PHE A O 1
ATOM 727 N N . THR A 1 89 ? 3.147 3.356 -3.940 1.00 80.25 89 THR A N 1
ATOM 728 C CA . THR A 1 89 ? 1.835 3.140 -3.330 1.00 80.25 89 THR A CA 1
ATOM 729 C C . THR A 1 89 ? 1.187 4.474 -2.979 1.00 80.25 89 THR A C 1
ATOM 731 O O . THR A 1 89 ? 1.791 5.332 -2.317 1.00 80.25 89 THR A O 1
ATOM 734 N N . LYS A 1 90 ? -0.068 4.650 -3.395 1.00 79.06 90 LYS A N 1
ATOM 735 C CA . LYS A 1 90 ? -0.845 5.833 -3.042 1.00 79.06 90 LYS A CA 1
ATOM 736 C C . LYS A 1 90 ? -1.348 5.729 -1.605 1.00 79.06 90 LYS A C 1
ATOM 738 O O . LYS A 1 90 ? -1.937 4.728 -1.198 1.00 79.06 90 LYS A O 1
ATOM 743 N N . ILE A 1 91 ? -1.176 6.813 -0.854 1.00 79.81 91 ILE A N 1
ATOM 744 C CA . ILE A 1 91 ? -1.846 6.981 0.435 1.00 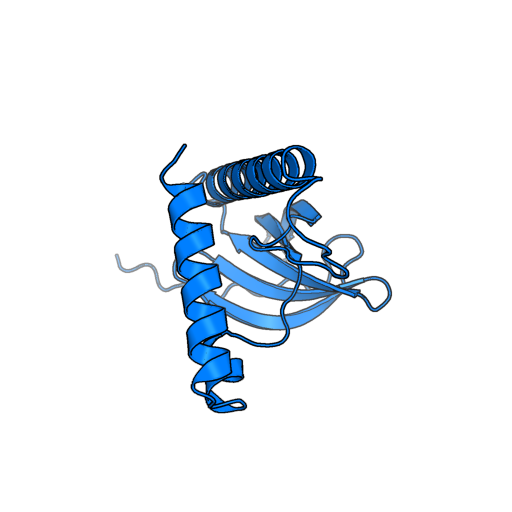79.81 91 ILE A CA 1
ATOM 745 C C . ILE A 1 91 ? -3.261 7.481 0.173 1.00 79.81 91 ILE A C 1
ATOM 747 O O . ILE A 1 91 ? -3.452 8.543 -0.421 1.00 79.81 91 ILE A O 1
ATOM 751 N N . VAL A 1 92 ? -4.244 6.725 0.649 1.00 78.12 92 VAL A N 1
ATOM 752 C CA . VAL A 1 92 ? -5.655 7.113 0.608 1.00 78.12 92 VAL A CA 1
ATOM 753 C C . VAL A 1 92 ? -5.969 8.027 1.791 1.00 78.12 92 VAL A C 1
ATOM 755 O O . VAL A 1 92 ? -6.588 9.073 1.617 1.00 78.12 92 VAL A O 1
ATOM 758 N N . ASN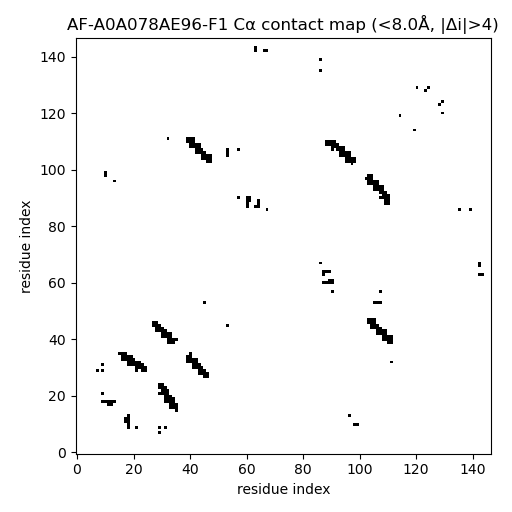 A 1 93 ? -5.538 7.654 3.004 1.00 74.12 93 ASN A N 1
ATOM 759 C CA . ASN A 1 93 ? -5.768 8.434 4.223 1.00 74.12 93 ASN A CA 1
ATOM 760 C C . ASN A 1 93 ? -4.858 7.970 5.383 1.00 74.12 93 ASN A C 1
ATOM 762 O O . ASN A 1 93 ? -4.216 6.927 5.303 1.00 74.12 93 ASN A O 1
ATOM 766 N N . GLY A 1 94 ? -4.839 8.712 6.491 1.00 75.81 94 GLY A N 1
ATOM 767 C CA . GLY A 1 94 ? -4.344 8.237 7.785 1.00 75.81 94 GLY A CA 1
ATOM 768 C C . GLY A 1 94 ? -5.333 8.594 8.892 1.00 75.81 94 GLY A C 1
ATOM 769 O O . GLY A 1 94 ? -5.852 9.709 8.909 1.00 75.81 94 GLY A O 1
ATOM 770 N N . LYS A 1 95 ? -5.611 7.658 9.803 1.00 75.50 95 LYS A N 1
ATOM 771 C CA . LYS A 1 95 ? -6.553 7.852 10.917 1.00 75.50 95 LYS A CA 1
ATOM 772 C C . LYS A 1 95 ? -5.954 7.329 12.222 1.00 75.50 95 LYS A C 1
ATOM 774 O O . LYS A 1 95 ? -5.065 6.483 12.210 1.00 75.50 95 LYS A O 1
ATOM 779 N N . GLN A 1 96 ? -6.449 7.839 13.345 1.00 80.00 96 GLN A N 1
ATOM 780 C CA . GLN A 1 96 ? -6.312 7.159 14.630 1.00 80.00 96 GLN A CA 1
ATOM 781 C C . GLN A 1 96 ? -7.586 6.366 14.895 1.00 80.00 96 GLN A C 1
ATOM 783 O O . GLN A 1 96 ? -8.687 6.872 14.673 1.00 80.00 96 GLN A O 1
ATOM 788 N N . VAL A 1 97 ? -7.431 5.128 15.346 1.00 79.75 97 VAL A N 1
ATOM 789 C CA . VAL A 1 97 ? -8.539 4.208 15.603 1.00 79.75 97 VAL A CA 1
ATOM 790 C C . VAL A 1 97 ? -8.394 3.681 17.021 1.00 79.75 97 VAL A C 1
ATOM 792 O O . VAL A 1 97 ? -7.304 3.268 17.414 1.00 79.75 97 VAL A O 1
ATOM 795 N N . LYS A 1 98 ? -9.482 3.709 17.794 1.00 77.50 98 LYS A N 1
ATOM 796 C CA . LYS A 1 98 ? -9.554 3.000 19.073 1.00 77.50 98 LYS A CA 1
ATOM 797 C C . LYS A 1 98 ? -9.996 1.570 18.813 1.00 77.50 98 LYS A C 1
ATOM 799 O O . LYS A 1 98 ? -10.974 1.360 18.103 1.00 77.50 98 LYS A O 1
ATOM 804 N N . PHE A 1 99 ? -9.251 0.624 19.356 1.00 77.12 99 PHE A N 1
ATOM 805 C CA . PHE A 1 99 ? -9.558 -0.796 19.269 1.00 77.12 99 PHE A CA 1
ATOM 806 C C . PHE A 1 99 ? -10.400 -1.221 20.476 1.00 77.12 99 PHE A C 1
ATOM 808 O O . PHE A 1 99 ? -10.473 -0.503 21.477 1.00 77.12 99 PHE A O 1
ATOM 815 N N . ASP A 1 100 ? -11.006 -2.406 20.389 1.00 72.31 100 ASP A N 1
ATOM 816 C CA . ASP A 1 100 ? -11.828 -2.984 21.463 1.00 72.31 100 ASP A CA 1
ATOM 817 C C . ASP A 1 100 ? -11.020 -3.254 22.745 1.00 72.31 100 ASP A C 1
ATOM 819 O O . ASP A 1 100 ? -11.578 -3.293 23.838 1.00 72.31 100 ASP A O 1
ATOM 823 N N . ASP A 1 101 ? -9.689 -3.364 22.636 1.00 72.88 101 ASP A N 1
ATOM 824 C CA . ASP A 1 101 ? -8.770 -3.462 23.778 1.00 72.88 101 ASP A CA 1
ATOM 825 C C . ASP A 1 101 ? -8.539 -2.116 24.500 1.00 72.88 101 ASP A C 1
ATOM 827 O O . ASP A 1 101 ? -7.729 -2.023 25.424 1.00 72.88 101 ASP A O 1
ATOM 831 N N . GLY A 1 102 ? -9.237 -1.060 24.071 1.00 74.19 102 GLY A N 1
ATOM 832 C CA . GLY A 1 102 ? -9.162 0.289 24.620 1.00 74.19 102 GLY A CA 1
ATOM 833 C C . GLY A 1 102 ? -7.943 1.092 24.162 1.00 74.19 102 GLY A C 1
ATOM 834 O O . GLY A 1 102 ? -7.852 2.284 24.476 1.00 74.19 102 GLY A O 1
ATOM 835 N N . LYS A 1 103 ? -7.010 0.498 23.405 1.00 75.06 103 LYS A N 1
ATOM 836 C CA . LYS A 1 103 ? -5.812 1.198 22.932 1.00 75.06 103 LYS A CA 1
ATOM 837 C C . LYS A 1 103 ? -6.105 1.980 21.658 1.00 75.06 103 LYS A C 1
ATOM 839 O O . LYS A 1 103 ? -6.968 1.640 20.851 1.00 75.06 103 LYS A O 1
ATOM 844 N N . SER A 1 104 ? -5.362 3.068 21.482 1.00 76.62 104 SER A N 1
ATOM 845 C CA . SER A 1 104 ? -5.384 3.849 20.246 1.00 76.62 104 SER A CA 1
ATOM 846 C C . SER A 1 104 ? -4.245 3.397 19.342 1.00 76.62 104 SER A C 1
ATOM 848 O O . SER A 1 104 ? -3.113 3.237 19.794 1.00 76.62 104 SER A O 1
ATOM 850 N N . TYR A 1 105 ? -4.543 3.234 18.062 1.00 79.19 105 TYR A N 1
ATOM 851 C CA . TYR A 1 105 ? -3.592 2.854 17.027 1.00 79.19 105 TYR A CA 1
ATOM 852 C C . TYR A 1 105 ? -3.563 3.932 15.954 1.00 79.19 105 TYR A C 1
ATOM 854 O O . TYR A 1 105 ? -4.603 4.499 15.607 1.00 79.19 105 TYR A O 1
ATOM 862 N N . GLN A 1 106 ? -2.382 4.206 15.403 1.00 83.69 106 GLN A N 1
ATOM 863 C CA . GLN A 1 106 ? -2.300 4.939 14.144 1.00 83.69 106 GLN A CA 1
ATOM 864 C C . GLN A 1 106 ? -2.429 3.948 12.997 1.00 83.69 106 GLN A C 1
ATOM 866 O O . GLN A 1 106 ? -1.816 2.878 13.022 1.00 83.69 106 GLN A O 1
ATOM 871 N N . CYS A 1 107 ? -3.210 4.317 11.985 1.00 87.50 107 CYS A N 1
ATOM 872 C CA . CYS A 1 107 ? -3.334 3.525 10.779 1.00 87.50 107 CYS A CA 1
ATOM 873 C C . CYS A 1 107 ? -3.056 4.334 9.512 1.00 87.50 107 CYS A C 1
ATOM 875 O O . CYS A 1 107 ? -3.451 5.500 9.388 1.00 87.50 107 CYS A O 1
ATOM 877 N N . LEU A 1 108 ? -2.411 3.677 8.551 1.00 89.12 108 LEU A N 1
ATOM 878 C CA . LEU A 1 108 ? -2.168 4.186 7.207 1.00 89.12 108 LEU A CA 1
ATOM 879 C C . LEU A 1 108 ? -3.026 3.387 6.227 1.00 89.12 108 LEU A C 1
ATOM 881 O O . LEU A 1 108 ? -2.905 2.165 6.159 1.00 89.12 108 LEU A O 1
ATOM 885 N N . ILE A 1 109 ? -3.900 4.080 5.498 1.00 90.25 109 ILE A N 1
ATOM 886 C CA . ILE A 1 109 ? -4.773 3.492 4.478 1.00 90.25 109 ILE A CA 1
ATOM 887 C C . ILE A 1 109 ? -4.108 3.696 3.123 1.00 90.25 109 ILE A C 1
ATOM 889 O O . ILE A 1 109 ? -3.812 4.828 2.728 1.00 90.25 109 ILE A O 1
ATOM 893 N N . MET A 1 110 ? -3.882 2.596 2.424 1.00 90.31 110 MET A N 1
ATOM 894 C CA . MET A 1 110 ? -3.116 2.519 1.191 1.00 90.31 110 MET A CA 1
ATOM 895 C C . MET A 1 110 ? -3.892 1.753 0.126 1.00 90.31 110 MET A C 1
ATOM 897 O O . MET A 1 110 ? -4.796 0.974 0.427 1.00 90.31 110 MET A O 1
ATOM 901 N N . GLU A 1 111 ? -3.505 1.965 -1.124 1.00 89.19 111 GLU A N 1
ATOM 902 C CA . GLU A 1 111 ? -3.923 1.122 -2.241 1.00 89.19 111 GLU A CA 1
ATOM 903 C C . GLU A 1 111 ? -3.573 -0.353 -1.986 1.00 89.19 111 GLU A C 1
ATOM 905 O O . GLU A 1 111 ? -2.515 -0.669 -1.432 1.00 89.19 111 GLU A O 1
ATOM 910 N N . PHE A 1 112 ? -4.492 -1.249 -2.348 1.00 90.31 112 PHE A N 1
ATOM 911 C CA . PHE A 1 112 ? -4.293 -2.687 -2.229 1.00 90.31 112 PHE A CA 1
ATOM 912 C C . PHE A 1 112 ? -3.758 -3.262 -3.539 1.00 90.31 112 PHE A C 1
ATOM 914 O O . PHE A 1 112 ? -4.319 -3.016 -4.601 1.00 90.31 112 PHE A O 1
ATOM 921 N N . PHE A 1 113 ? -2.715 -4.084 -3.440 1.00 87.56 113 PHE A N 1
ATOM 922 C CA . PHE A 1 113 ? -2.217 -4.891 -4.549 1.00 87.56 113 PHE A CA 1
ATOM 923 C C . PHE A 1 113 ? -2.534 -6.355 -4.263 1.00 87.56 113 PHE A C 1
ATOM 925 O O . PHE A 1 113 ? -2.171 -6.872 -3.206 1.00 87.56 113 PHE A O 1
ATOM 932 N N . GLU A 1 114 ? -3.201 -7.028 -5.202 1.00 86.06 114 GLU A N 1
ATOM 933 C CA . GLU A 1 114 ? -3.621 -8.424 -5.019 1.00 86.06 114 GLU A CA 1
ATOM 934 C C . GLU A 1 114 ? -2.446 -9.394 -4.894 1.00 86.06 114 GLU A C 1
ATOM 936 O O . GLU A 1 114 ? -2.569 -10.449 -4.269 1.00 86.06 114 GLU A O 1
ATOM 941 N N . GLN A 1 115 ? -1.308 -9.045 -5.494 1.00 85.00 115 GLN A N 1
ATOM 942 C CA . GLN A 1 115 ? -0.146 -9.912 -5.591 1.00 85.00 115 GLN A CA 1
ATOM 943 C C . GLN A 1 115 ? 1.132 -9.177 -5.200 1.00 85.00 115 GLN A C 1
ATOM 945 O O . GLN A 1 115 ? 1.327 -8.000 -5.504 1.00 85.00 115 GLN A O 1
ATOM 950 N N . SER A 1 116 ? 2.036 -9.911 -4.551 1.00 85.00 116 SER A N 1
ATOM 951 C CA . SER A 1 116 ? 3.417 -9.473 -4.364 1.00 85.00 116 SER A CA 1
ATOM 952 C C . SER A 1 116 ? 4.220 -9.650 -5.655 1.00 85.00 116 SER A C 1
ATOM 954 O O . SER A 1 116 ? 3.870 -10.469 -6.508 1.00 85.00 116 SER A O 1
ATOM 956 N N . LEU A 1 117 ? 5.356 -8.954 -5.765 1.00 83.56 117 LEU A N 1
ATOM 957 C CA . LEU A 1 117 ? 6.280 -9.138 -6.887 1.00 83.56 117 LEU A CA 1
ATOM 958 C C . LEU A 1 117 ? 6.751 -10.594 -7.022 1.00 83.56 117 LEU A C 1
ATOM 960 O O . LEU A 1 117 ? 6.880 -11.096 -8.136 1.00 83.56 117 LEU A O 1
ATOM 964 N N . GLN A 1 118 ? 6.977 -11.272 -5.892 1.00 81.88 118 GLN A N 1
ATOM 965 C CA . GLN A 1 118 ? 7.368 -12.680 -5.867 1.00 81.88 118 GLN A CA 1
ATOM 966 C C . GLN A 1 118 ? 6.280 -13.557 -6.495 1.00 81.88 118 GLN A C 1
ATOM 968 O O . GLN A 1 118 ? 6.560 -14.303 -7.427 1.00 81.88 118 GLN A O 1
ATOM 973 N N . THR A 1 119 ? 5.032 -13.399 -6.045 1.00 85.25 119 THR A N 1
ATOM 974 C CA . THR A 1 119 ? 3.876 -14.135 -6.581 1.00 85.25 119 THR A CA 1
ATOM 975 C C . THR A 1 119 ? 3.703 -13.895 -8.078 1.00 85.25 119 THR A C 1
ATOM 977 O O . THR A 1 119 ? 3.535 -14.849 -8.835 1.00 85.25 119 THR A O 1
ATOM 980 N N . TYR A 1 120 ? 3.789 -12.634 -8.510 1.00 84.75 120 TYR A N 1
ATOM 981 C CA . TYR A 1 120 ? 3.672 -12.275 -9.920 1.00 84.75 120 TYR A CA 1
ATOM 982 C C . TYR A 1 120 ? 4.768 -12.935 -10.762 1.00 84.75 120 TYR A C 1
ATOM 984 O O . TYR A 1 120 ? 4.480 -13.515 -11.810 1.00 84.75 120 TYR A O 1
ATOM 992 N N . TYR A 1 121 ? 6.021 -12.869 -10.300 1.00 81.12 121 TYR A N 1
ATOM 993 C CA . TYR A 1 121 ? 7.158 -13.454 -11.002 1.00 81.12 121 TYR A CA 1
ATOM 994 C C . TYR A 1 121 ? 7.049 -14.974 -11.093 1.00 81.12 121 TYR A C 1
ATOM 996 O O . TYR A 1 121 ? 7.283 -15.536 -12.160 1.00 81.12 121 TYR A O 1
ATOM 1004 N N . ASP A 1 122 ? 6.648 -15.638 -10.008 1.00 84.06 122 ASP A N 1
ATOM 1005 C CA . ASP A 1 122 ? 6.494 -17.091 -9.985 1.00 84.06 122 ASP A CA 1
ATOM 1006 C C . ASP A 1 122 ? 5.447 -17.586 -10.992 1.00 84.06 122 ASP A C 1
ATOM 1008 O O . ASP A 1 122 ? 5.636 -18.649 -11.587 1.00 84.06 122 ASP A O 1
ATOM 1012 N N . GLN A 1 123 ? 4.390 -16.800 -11.227 1.00 85.75 123 GLN A N 1
ATOM 1013 C CA . GLN A 1 123 ? 3.314 -17.107 -12.176 1.00 85.75 123 GLN A CA 1
ATOM 1014 C C . GLN A 1 123 ? 3.639 -16.716 -13.626 1.00 85.75 123 GLN A C 1
ATOM 1016 O O . GLN A 1 123 ? 3.177 -17.377 -14.552 1.00 85.75 123 GLN A O 1
ATOM 1021 N N . ASN A 1 124 ? 4.433 -15.662 -13.839 1.00 83.25 124 ASN A N 1
ATOM 1022 C CA . ASN A 1 124 ? 4.638 -15.035 -15.152 1.00 83.25 124 ASN A CA 1
ATOM 1023 C C . ASN A 1 124 ? 6.116 -15.016 -15.572 1.00 83.25 124 ASN A C 1
ATOM 1025 O O . ASN A 1 124 ? 6.600 -14.010 -16.108 1.00 83.25 124 ASN A O 1
ATOM 1029 N N . LYS A 1 125 ? 6.839 -16.114 -15.303 1.00 80.62 125 LYS A N 1
ATOM 1030 C CA . LYS A 1 125 ? 8.278 -16.253 -15.580 1.00 80.62 125 LYS A CA 1
ATOM 1031 C C . LYS A 1 125 ? 8.575 -15.993 -17.056 1.00 80.62 125 LYS A C 1
ATOM 1033 O O . LYS A 1 125 ? 8.317 -16.826 -17.918 1.00 80.62 125 LYS A O 1
ATOM 1038 N N . SER A 1 126 ? 9.125 -14.816 -17.326 1.00 85.94 126 SER A N 1
ATOM 1039 C CA . SER A 1 126 ? 9.530 -14.363 -18.650 1.00 85.94 126 SER A CA 1
ATOM 1040 C C . SER A 1 126 ? 10.686 -13.383 -18.504 1.00 85.94 126 SER A C 1
ATOM 1042 O O . SER A 1 126 ? 10.638 -12.475 -17.667 1.00 85.94 126 SER A O 1
ATOM 1044 N N . ASP A 1 127 ? 11.705 -13.545 -19.345 1.00 83.88 127 ASP A N 1
ATOM 1045 C CA . ASP A 1 127 ? 12.863 -12.651 -19.394 1.00 83.88 127 ASP A CA 1
ATOM 1046 C C . ASP A 1 127 ? 12.455 -11.205 -19.699 1.00 83.88 127 ASP A C 1
ATOM 1048 O O . ASP A 1 127 ? 13.053 -10.261 -19.178 1.00 83.88 127 ASP A O 1
ATOM 1052 N N . ASP A 1 128 ? 11.418 -11.007 -20.513 1.00 86.81 128 ASP A N 1
ATOM 1053 C CA . ASP A 1 128 ? 10.936 -9.671 -20.864 1.00 86.81 128 ASP A CA 1
ATOM 1054 C C . ASP A 1 128 ? 10.207 -9.010 -19.692 1.00 86.81 128 ASP A C 1
ATOM 1056 O O . ASP A 1 128 ? 10.445 -7.833 -19.401 1.00 86.81 128 ASP A O 1
ATOM 1060 N N . ASN A 1 129 ? 9.407 -9.779 -18.946 1.00 82.19 129 ASN A N 1
ATOM 1061 C CA . ASN A 1 129 ? 8.789 -9.306 -17.706 1.00 82.19 129 ASN A CA 1
ATOM 1062 C C . ASN A 1 129 ? 9.853 -8.941 -16.669 1.00 82.19 129 ASN A C 1
ATOM 1064 O O . ASN A 1 129 ? 9.775 -7.876 -16.056 1.00 82.19 129 ASN A O 1
ATOM 1068 N N . PHE A 1 130 ? 10.882 -9.779 -16.515 1.00 83.00 130 PHE A N 1
ATOM 1069 C CA . PHE A 1 130 ? 12.003 -9.502 -15.622 1.00 83.00 130 PHE A CA 1
ATOM 1070 C C . PHE A 1 130 ? 12.719 -8.199 -15.997 1.00 83.00 130 PHE A C 1
ATOM 1072 O O . PHE A 1 130 ? 12.913 -7.331 -15.144 1.00 83.00 130 PHE A O 1
ATOM 1079 N N . LYS A 1 131 ? 13.061 -8.014 -17.279 1.00 85.12 131 LYS A N 1
ATOM 1080 C CA . LYS A 1 131 ? 13.703 -6.782 -17.768 1.00 85.12 131 LYS A CA 1
ATOM 1081 C C . LYS A 1 131 ? 12.828 -5.553 -17.526 1.00 85.12 131 LYS A C 1
ATOM 1083 O O . LYS A 1 131 ? 13.358 -4.515 -17.128 1.00 85.12 131 LYS A O 1
ATOM 1088 N N . LYS A 1 132 ? 11.512 -5.651 -17.748 1.00 83.62 132 LYS A N 1
ATOM 1089 C CA . LYS A 1 132 ? 10.564 -4.559 -17.481 1.00 83.62 132 LYS A CA 1
ATOM 1090 C C . LYS A 1 132 ? 10.553 -4.189 -15.995 1.00 83.62 132 LYS A C 1
ATOM 1092 O O . LYS A 1 132 ? 10.780 -3.030 -15.663 1.00 83.62 132 LYS A O 1
ATOM 1097 N N . ILE A 1 133 ? 10.390 -5.174 -15.111 1.00 84.69 133 ILE A N 1
ATOM 1098 C CA . ILE A 1 133 ? 10.414 -4.985 -13.652 1.00 84.69 133 ILE A CA 1
ATOM 1099 C C . ILE A 1 133 ? 11.738 -4.350 -13.205 1.00 84.69 133 ILE A C 1
ATOM 1101 O O . ILE A 1 133 ? 11.737 -3.377 -12.455 1.00 84.69 133 ILE A O 1
ATOM 1105 N N . ALA A 1 134 ? 12.873 -4.857 -13.693 1.00 86.38 134 ALA A N 1
ATOM 1106 C CA . ALA A 1 134 ? 14.190 -4.338 -13.337 1.00 86.38 134 ALA A CA 1
ATOM 1107 C C . ALA A 1 134 ? 14.362 -2.866 -13.747 1.00 86.38 134 ALA A C 1
ATOM 1109 O O . ALA A 1 134 ? 14.867 -2.064 -12.960 1.00 86.38 134 ALA A O 1
ATOM 1110 N N . ARG A 1 135 ? 13.909 -2.489 -14.952 1.00 86.25 135 ARG A N 1
ATOM 1111 C CA . ARG A 1 135 ? 13.927 -1.091 -15.412 1.00 86.25 135 ARG A CA 1
ATOM 1112 C C . ARG A 1 135 ? 13.083 -0.192 -14.511 1.00 86.25 135 ARG A C 1
ATOM 1114 O O . ARG A 1 135 ? 13.575 0.860 -14.106 1.00 86.25 135 ARG A O 1
ATOM 1121 N N . GLU A 1 136 ? 11.876 -0.620 -14.147 1.00 83.06 136 GLU A N 1
ATOM 1122 C CA . GLU A 1 136 ? 10.988 0.148 -13.264 1.00 83.06 136 GLU A CA 1
ATOM 1123 C C . GLU A 1 136 ? 11.570 0.319 -11.854 1.00 83.06 136 GLU A C 1
ATOM 1125 O O . GLU A 1 136 ? 11.550 1.425 -11.304 1.00 83.06 136 GLU A O 1
ATOM 1130 N N . ILE A 1 137 ? 12.182 -0.729 -11.289 1.00 86.56 137 ILE A N 1
ATOM 1131 C CA . ILE A 1 137 ? 12.869 -0.654 -9.991 1.00 86.56 137 ILE A CA 1
ATOM 1132 C C . ILE A 1 137 ? 14.049 0.322 -10.059 1.00 86.56 137 ILE A C 1
ATOM 1134 O O . ILE A 1 137 ? 14.157 1.210 -9.215 1.00 86.56 137 ILE A O 1
ATOM 1138 N N . ILE A 1 138 ? 14.917 0.210 -11.071 1.00 86.50 138 ILE A N 1
ATOM 1139 C CA . ILE A 1 138 ? 16.070 1.112 -11.241 1.00 86.50 138 ILE A CA 1
ATOM 1140 C C . ILE A 1 138 ? 15.606 2.564 -11.393 1.00 86.50 138 ILE A C 1
ATOM 1142 O O . ILE A 1 138 ? 16.188 3.467 -10.792 1.00 86.50 138 ILE A O 1
ATOM 1146 N N . SER A 1 139 ? 14.559 2.796 -12.185 1.00 81.94 139 SER A N 1
ATOM 1147 C CA . SER A 1 139 ? 13.988 4.126 -12.396 1.00 81.94 139 SER A CA 1
ATOM 1148 C C . SER A 1 139 ? 13.448 4.716 -11.088 1.00 81.94 139 SER A C 1
ATOM 1150 O O . SER A 1 139 ? 13.775 5.850 -10.733 1.00 81.94 139 SER A O 1
ATOM 1152 N N . SER A 1 140 ? 12.725 3.910 -10.308 1.00 81.06 140 SER A N 1
ATOM 1153 C CA . SER A 1 140 ? 12.206 4.293 -8.989 1.00 81.06 140 SER A CA 1
ATOM 1154 C C . SER A 1 140 ? 13.330 4.595 -7.989 1.00 81.06 140 SER A C 1
ATOM 1156 O O . SER A 1 140 ? 13.273 5.592 -7.273 1.00 81.06 140 SER A O 1
ATOM 1158 N N . LEU A 1 141 ? 14.401 3.793 -7.974 1.00 84.81 141 LEU A N 1
ATOM 1159 C CA . LEU A 1 141 ? 15.569 4.022 -7.114 1.00 84.81 141 LEU A CA 1
ATOM 1160 C C . LEU A 1 141 ? 16.303 5.318 -7.466 1.00 84.81 141 LEU A C 1
ATOM 1162 O O . LEU A 1 141 ? 16.714 6.049 -6.568 1.00 84.81 141 LEU A O 1
ATOM 1166 N N . LYS A 1 142 ? 16.456 5.634 -8.757 1.00 83.06 142 LYS A N 1
ATOM 1167 C CA . LYS A 1 142 ? 17.037 6.916 -9.187 1.00 83.06 142 LYS A CA 1
ATOM 1168 C C . LYS A 1 142 ? 16.201 8.098 -8.697 1.00 83.06 142 LYS A C 1
ATOM 1170 O O . LYS A 1 142 ? 16.767 9.072 -8.218 1.00 83.06 142 LYS A O 1
ATOM 1175 N N . GLN A 1 143 ? 14.872 7.996 -8.750 1.00 74.75 143 GLN A N 1
ATOM 1176 C CA . GLN A 1 143 ? 13.973 9.035 -8.228 1.00 74.75 143 GLN A CA 1
ATOM 1177 C C . GLN A 1 143 ? 14.063 9.203 -6.705 1.00 74.75 143 GLN A C 1
ATOM 1179 O O . GLN A 1 143 ? 13.875 10.308 -6.200 1.00 74.75 143 GLN A O 1
ATOM 1184 N N . ILE A 1 144 ? 14.340 8.128 -5.963 1.00 80.94 144 ILE A N 1
ATOM 1185 C CA . ILE A 1 144 ? 14.549 8.199 -4.511 1.00 80.94 144 ILE A CA 1
ATOM 1186 C C . ILE A 1 144 ? 15.886 8.880 -4.185 1.00 80.94 144 ILE A C 1
ATOM 1188 O O . ILE A 1 144 ? 15.920 9.714 -3.284 1.00 80.94 144 ILE A O 1
ATOM 1192 N N . HIS A 1 145 ? 16.961 8.540 -4.907 1.00 80.00 145 HIS A N 1
ATOM 1193 C CA . HIS A 1 145 ? 18.315 9.037 -4.631 1.00 80.00 145 HIS A CA 1
ATOM 1194 C C . HIS A 1 145 ? 18.610 10.437 -5.182 1.00 80.00 145 HIS A C 1
ATOM 1196 O O . HIS A 1 145 ? 19.431 11.137 -4.605 1.00 80.00 145 HIS A O 1
ATOM 1202 N N . ASN A 1 146 ? 17.957 10.866 -6.266 1.00 67.31 146 ASN A N 1
ATOM 1203 C CA . ASN A 1 146 ? 18.144 12.202 -6.852 1.00 67.31 146 ASN A CA 1
ATOM 1204 C C . ASN A 1 146 ? 17.349 13.302 -6.113 1.00 67.31 146 ASN A C 1
ATOM 1206 O O . ASN A 1 146 ? 16.943 14.288 -6.729 1.00 67.31 146 ASN A O 1
ATOM 1210 N N . LYS A 1 147 ? 17.081 13.110 -4.817 1.00 54.59 147 LYS A N 1
ATOM 1211 C CA . LYS A 1 147 ? 16.402 14.074 -3.944 1.00 54.59 147 LYS A CA 1
ATOM 1212 C C . LYS A 1 147 ? 17.384 14.868 -3.105 1.00 54.59 147 LYS A C 1
ATOM 1214 O O . LYS A 1 147 ? 18.326 14.248 -2.571 1.00 54.59 147 LYS A O 1
#

InterPro domains:
  IPR000719 Protein kinase domain [PS50011] (17-147)
  IPR011009 Protein kinase-like domain superfamily [SSF56112] (9-147)
  IPR017441 Protein kinase, ATP binding site [PS00107] (23-44)

Foldseek 3Di:
DDDDPPDDDDAQDDPQWGFDAWDDDDPFWTWTWTDHPNFIKIKTKGFPDDDPVVVVVVVLLVVLQVLVVVVVVVPVPDDPDDDDPDLGWDFPDWDWDQDPVRGIIIMTITHDDPDDPVRVCVVPVDPVVVVVVVVSVVVSVCSSPVD

pLDDT: mean 77.93, std 14.39, range [34.62, 96.25]

Mean predicted aligned error: 9.16 Å